Protein AF-F3YVQ0-F1 (afdb_monomer)

Foldseek 3Di:
DPPPPVVVVVVVVVPPPPPPQAPQLPQLVVCVVLVADDLQSVVSNVVSCVVAVRFRKDKDKDADSPPGNQAKIKIWMWTDDPQGIKIKIKMWHDDPPDPPRDIDMFMKIKDKDLAFQVVVVVVQPQWDWPQAPPPAWTWTHHPPDPWIWIWGGDVNIIMIMITD

Sequence (164 aa):
MKTYLGAVLCLLLLLNAHASCAEGNIPAKQAKEQGISGGLLERIESISSFLIKDRPHGAHSYWITENPSERTFSSAMEISFSDGPEFAYMFATKDRFKDEDWISSGYVRIWYSPKNFVQTMGDFTEFKYMGTLSKDIVMMKKEDASLIFYLMPAGDGTIVIKRE

Structure (mmCIF, N/CA/C/O backbone):
data_AF-F3YVQ0-F1
#
_entry.id   AF-F3YVQ0-F1
#
loop_
_atom_site.group_PDB
_atom_site.id
_atom_site.type_symbol
_atom_site.label_atom_id
_atom_site.label_alt_id
_atom_site.label_comp_id
_atom_site.label_asym_id
_atom_site.label_entity_id
_atom_site.label_seq_id
_atom_site.pdbx_PDB_ins_code
_atom_site.Cartn_x
_atom_site.Cartn_y
_atom_site.Cartn_z
_atom_site.occupancy
_atom_site.B_iso_or_equiv
_atom_site.auth_seq_id
_atom_site.auth_comp_id
_atom_site.auth_asym_id
_atom_site.auth_atom_id
_atom_site.pdbx_PDB_model_num
ATOM 1 N N . MET A 1 1 ? -42.774 -31.564 -30.645 1.00 50.53 1 MET A N 1
ATOM 2 C CA . MET A 1 1 ? -42.496 -31.292 -29.216 1.00 50.53 1 MET A CA 1
ATOM 3 C C . MET A 1 1 ? -41.034 -31.632 -28.876 1.00 50.53 1 MET A C 1
ATOM 5 O O . MET A 1 1 ? -40.799 -32.527 -28.085 1.00 50.53 1 MET A O 1
ATOM 9 N N . LYS A 1 2 ? -40.038 -30.996 -29.521 1.00 53.12 2 LYS A N 1
ATOM 10 C CA . LYS A 1 2 ? -38.592 -31.259 -29.286 1.00 53.12 2 LYS A CA 1
ATOM 11 C C . LYS A 1 2 ? -37.676 -30.065 -29.650 1.00 53.12 2 LYS A C 1
ATOM 13 O O . LYS A 1 2 ? -36.512 -30.262 -29.965 1.00 53.12 2 LYS A O 1
ATOM 18 N N . THR A 1 3 ? -38.180 -28.829 -29.621 1.00 52.88 3 THR A N 1
ATOM 19 C CA . THR A 1 3 ? -37.434 -27.656 -30.139 1.00 52.88 3 THR A CA 1
ATOM 20 C C . THR A 1 3 ? -37.329 -26.461 -29.188 1.00 52.88 3 THR A C 1
ATOM 22 O O . THR A 1 3 ? -36.675 -25.489 -29.534 1.00 52.88 3 THR A O 1
ATOM 25 N N . TYR A 1 4 ? -37.876 -26.531 -27.969 1.00 54.28 4 TYR A N 1
ATOM 26 C CA . TYR A 1 4 ? -37.844 -25.399 -27.022 1.00 54.28 4 TYR A CA 1
ATOM 27 C C . TYR A 1 4 ? -36.850 -25.554 -25.858 1.00 54.28 4 TYR A C 1
ATOM 29 O O . TYR A 1 4 ? -36.674 -24.621 -25.084 1.00 54.28 4 TYR A O 1
ATOM 37 N N . LEU A 1 5 ? -36.166 -26.699 -25.731 1.00 51.66 5 LEU A N 1
ATOM 38 C CA . LEU A 1 5 ? -35.306 -26.978 -24.569 1.00 51.66 5 LEU A CA 1
ATOM 39 C C . LEU A 1 5 ? -33.894 -26.364 -24.680 1.00 51.66 5 LEU A C 1
ATOM 41 O O . LEU A 1 5 ? -33.265 -26.093 -23.664 1.00 51.66 5 LEU A O 1
ATOM 45 N N . GLY A 1 6 ? -33.404 -26.100 -25.898 1.00 51.28 6 GLY A N 1
ATOM 46 C CA . GLY A 1 6 ? -32.062 -25.534 -26.116 1.00 51.28 6 GLY A CA 1
ATOM 47 C C . GLY A 1 6 ? -31.959 -24.032 -25.827 1.00 51.28 6 GLY A C 1
ATOM 48 O O . GLY A 1 6 ? -30.932 -23.567 -25.346 1.00 51.28 6 GLY A O 1
ATOM 49 N N . ALA A 1 7 ? -33.035 -23.273 -26.059 1.00 53.06 7 ALA A N 1
ATOM 50 C CA . ALA A 1 7 ? -33.030 -21.819 -25.876 1.00 53.06 7 ALA A CA 1
ATOM 51 C C . ALA A 1 7 ? -33.058 -21.394 -24.394 1.00 53.06 7 ALA A C 1
ATOM 53 O O . ALA A 1 7 ? -32.538 -20.339 -24.046 1.00 53.06 7 ALA A O 1
ATOM 54 N N . VAL A 1 8 ? -33.614 -22.229 -23.509 1.00 55.19 8 VAL A N 1
ATOM 55 C CA . VAL A 1 8 ? -33.715 -21.932 -22.068 1.00 55.19 8 VAL A CA 1
ATOM 56 C C . VAL A 1 8 ? -32.369 -22.120 -21.354 1.00 55.19 8 VAL A C 1
ATOM 58 O O . VAL A 1 8 ? -32.071 -21.401 -20.402 1.00 55.19 8 VAL A O 1
ATOM 61 N N . LEU A 1 9 ? -31.511 -23.024 -21.841 1.00 50.09 9 LEU A N 1
ATOM 62 C CA . LEU A 1 9 ? -30.226 -23.323 -21.201 1.00 50.09 9 LEU A CA 1
ATOM 63 C C . LEU A 1 9 ? -29.168 -22.226 -21.438 1.00 50.09 9 LEU A C 1
ATOM 65 O O . LEU A 1 9 ? -28.383 -21.935 -20.539 1.00 50.09 9 LEU A O 1
ATOM 69 N N . CYS A 1 10 ? -29.191 -21.552 -22.595 1.00 53.50 10 CYS A N 1
ATOM 70 C CA . CYS A 1 10 ? -28.316 -20.398 -22.849 1.00 53.50 10 CYS A CA 1
ATOM 71 C C . CYS A 1 10 ? -28.697 -19.159 -22.022 1.00 53.50 10 CYS A C 1
ATOM 73 O O . CYS A 1 10 ? -27.829 -18.350 -21.708 1.00 53.50 10 CYS A O 1
ATOM 75 N N . LEU A 1 11 ? -29.969 -19.015 -21.631 1.00 49.09 11 LEU A N 1
ATOM 76 C CA . LEU A 1 11 ? -30.429 -17.870 -20.838 1.00 49.09 11 LEU A CA 1
ATOM 77 C C . LEU A 1 11 ? -30.005 -17.973 -19.358 1.00 49.09 11 LEU A C 1
ATOM 79 O O . LEU A 1 11 ? -29.786 -16.956 -18.708 1.00 49.09 11 LEU A O 1
ATOM 83 N N . LEU A 1 12 ? -29.826 -19.193 -18.838 1.00 52.72 12 LEU A N 1
ATOM 84 C CA . LEU A 1 12 ? -29.406 -19.442 -17.451 1.00 52.72 12 LEU A CA 1
ATOM 85 C C . LEU A 1 12 ? -27.899 -19.241 -17.219 1.00 52.72 12 LEU A C 1
ATOM 87 O O . LEU A 1 12 ? -27.492 -18.939 -16.101 1.00 52.72 12 LEU A O 1
ATOM 91 N N . LEU A 1 13 ? -27.068 -19.344 -18.262 1.00 51.69 13 LEU A N 1
ATOM 92 C CA . LEU A 1 13 ? -25.622 -19.096 -18.163 1.00 51.69 13 LEU A CA 1
ATOM 93 C C . LEU A 1 13 ? -25.255 -17.601 -18.177 1.00 51.69 13 LEU A C 1
ATOM 95 O O . LEU A 1 13 ? -24.143 -17.247 -17.796 1.00 51.69 13 LEU A O 1
ATOM 99 N N . LEU A 1 14 ? -26.187 -16.719 -18.554 1.00 52.84 14 LEU A N 1
ATOM 100 C CA . LEU A 1 14 ? -25.989 -15.263 -18.552 1.00 52.84 14 LEU A CA 1
ATOM 101 C C . LEU A 1 14 ? -26.324 -14.596 -17.204 1.00 52.84 14 LEU A C 1
ATOM 103 O O . LEU A 1 14 ? -26.046 -13.414 -17.027 1.00 52.84 14 LEU A O 1
ATOM 107 N N . LEU A 1 15 ? -26.885 -15.336 -16.240 1.00 50.22 15 LEU A N 1
ATOM 108 C CA . LEU A 1 15 ? -27.315 -14.798 -14.939 1.00 50.22 15 LEU A CA 1
ATOM 109 C C . LEU A 1 15 ? -26.251 -14.878 -13.832 1.00 50.22 15 LEU A C 1
ATOM 111 O O . LEU A 1 15 ? -26.482 -14.377 -12.738 1.00 50.22 15 LEU A O 1
ATOM 115 N N . ASN A 1 16 ? -25.074 -15.449 -14.106 1.00 47.59 16 ASN A N 1
ATOM 116 C CA . ASN A 1 16 ? -23.978 -15.533 -13.132 1.00 47.59 16 ASN A CA 1
ATOM 117 C C . ASN A 1 16 ? -22.912 -14.445 -13.295 1.00 47.59 16 ASN A C 1
ATOM 119 O O . ASN A 1 16 ? -21.841 -14.555 -12.699 1.00 47.59 16 ASN A O 1
ATOM 123 N N . ALA A 1 17 ? -23.210 -13.359 -14.015 1.00 50.78 17 ALA A N 1
ATOM 124 C CA . ALA A 1 17 ? -22.504 -12.103 -13.801 1.00 50.78 17 ALA A CA 1
ATOM 125 C C . ALA A 1 17 ? -22.948 -11.540 -12.443 1.00 50.78 17 ALA A C 1
ATOM 127 O O . ALA A 1 17 ? -23.692 -10.564 -12.361 1.00 50.78 17 ALA A O 1
ATOM 128 N N . HIS A 1 18 ? -22.510 -12.192 -11.363 1.00 47.81 18 HIS A N 1
ATOM 129 C CA . HIS A 1 18 ? -22.419 -11.547 -10.072 1.00 47.81 18 HIS A CA 1
ATOM 130 C C . HIS A 1 18 ? -21.469 -10.384 -10.312 1.00 47.81 18 HIS A C 1
ATOM 132 O O . HIS A 1 18 ? -20.248 -10.541 -10.330 1.00 47.81 18 HIS A O 1
ATOM 138 N N . ALA A 1 19 ? -22.046 -9.210 -10.553 1.00 45.56 19 ALA A N 1
ATOM 139 C CA . ALA A 1 19 ? -21.438 -7.988 -10.103 1.00 45.56 19 ALA A CA 1
ATOM 140 C C . ALA A 1 19 ? -21.176 -8.228 -8.615 1.00 45.56 19 ALA A C 1
ATOM 142 O O . ALA A 1 19 ? -22.061 -8.065 -7.777 1.00 45.56 19 ALA A O 1
ATOM 143 N N . SER A 1 20 ? -19.977 -8.720 -8.304 1.00 48.19 20 SER A N 1
ATOM 144 C CA . SER A 1 20 ? -19.355 -8.539 -7.009 1.00 48.19 20 SER A CA 1
ATOM 145 C C . SER A 1 20 ? -19.195 -7.032 -6.891 1.00 48.19 20 SER A C 1
ATOM 147 O O . SER A 1 20 ? -18.141 -6.479 -7.197 1.00 48.19 20 SER A O 1
ATOM 149 N N . CYS A 1 21 ? -20.309 -6.358 -6.595 1.00 48.75 21 CYS A N 1
ATOM 150 C CA . CYS A 1 21 ? -20.338 -4.971 -6.199 1.00 48.75 21 CYS A CA 1
ATOM 151 C C . CYS A 1 21 ? -19.273 -4.868 -5.127 1.00 48.75 21 CYS A C 1
ATOM 153 O O . CYS A 1 21 ? -19.331 -5.635 -4.165 1.00 48.75 21 CYS A O 1
ATOM 155 N N . ALA A 1 22 ? -18.282 -4.013 -5.380 1.00 55.41 22 ALA A N 1
ATOM 156 C CA . ALA A 1 22 ? -17.179 -3.752 -4.479 1.00 55.41 22 ALA A CA 1
ATOM 157 C C . ALA A 1 22 ? -17.723 -3.771 -3.051 1.00 55.41 22 ALA A C 1
ATOM 159 O O . ALA A 1 22 ? -18.565 -2.935 -2.703 1.00 55.41 22 ALA A O 1
ATOM 160 N N . GLU A 1 23 ? -17.335 -4.781 -2.264 1.00 64.38 23 GLU A N 1
ATOM 161 C CA . GLU A 1 23 ? -17.609 -4.728 -0.838 1.00 64.38 23 GLU A CA 1
ATOM 162 C C . GLU A 1 23 ? -17.036 -3.387 -0.389 1.00 64.38 23 GLU A C 1
ATOM 164 O O . GLU A 1 23 ? -15.891 -3.063 -0.710 1.00 64.38 23 GLU A O 1
ATOM 169 N N . GLY A 1 24 ? -17.865 -2.543 0.230 1.00 84.12 24 GLY A N 1
ATOM 170 C CA . GLY A 1 24 ? -17.388 -1.260 0.735 1.00 84.12 24 GLY A CA 1
ATOM 171 C C . GLY A 1 24 ? -16.143 -1.485 1.592 1.00 84.12 24 GLY A C 1
ATOM 172 O O . GLY A 1 24 ? -15.980 -2.568 2.140 1.00 84.12 24 GLY A O 1
ATOM 173 N N . ASN A 1 25 ? -15.280 -0.478 1.693 1.00 93.25 25 ASN A N 1
ATOM 174 C CA . ASN A 1 25 ? -13.982 -0.508 2.371 1.00 93.25 25 ASN A CA 1
ATOM 175 C C . ASN A 1 25 ? -13.792 -1.653 3.405 1.00 93.25 25 ASN A C 1
ATOM 177 O O . ASN A 1 25 ? -14.117 -1.511 4.591 1.00 93.25 25 ASN A O 1
ATOM 181 N N . ILE A 1 26 ? -13.273 -2.799 2.936 1.00 96.62 26 ILE A N 1
ATOM 182 C CA . ILE A 1 26 ? -13.188 -4.034 3.732 1.00 96.62 26 ILE A CA 1
ATOM 183 C C . ILE A 1 26 ? -12.309 -3.845 4.983 1.00 96.62 26 ILE A C 1
ATOM 185 O O . ILE A 1 26 ? -12.745 -4.264 6.059 1.00 96.62 26 ILE A O 1
ATOM 189 N N . PRO A 1 27 ? -11.127 -3.189 4.921 1.00 97.81 27 PRO A N 1
ATOM 190 C CA . PRO A 1 27 ? -10.338 -2.902 6.120 1.00 97.81 27 PRO A CA 1
ATOM 191 C C . PRO A 1 27 ? -11.102 -2.098 7.179 1.00 97.81 27 PRO A C 1
ATOM 193 O O . PRO A 1 27 ? -11.073 -2.462 8.354 1.00 97.81 27 PRO A O 1
ATOM 196 N N . ALA A 1 28 ? -11.817 -1.038 6.787 1.00 97.69 28 ALA A N 1
ATOM 197 C CA . ALA A 1 28 ? -12.594 -0.226 7.727 1.00 97.69 28 ALA A CA 1
ATOM 198 C C . ALA A 1 28 ? -13.759 -1.016 8.341 1.00 97.69 28 ALA A C 1
ATOM 200 O O . ALA A 1 28 ? -14.000 -0.934 9.548 1.00 97.69 28 ALA A O 1
ATOM 201 N N . LYS A 1 29 ? -14.445 -1.832 7.530 1.00 97.50 29 LYS A N 1
ATOM 202 C CA . LYS A 1 29 ? -15.495 -2.744 8.000 1.00 97.50 29 LYS A CA 1
ATOM 203 C C . LYS A 1 29 ? -14.949 -3.730 9.036 1.00 97.50 29 LYS A C 1
ATOM 205 O O . LYS A 1 29 ? -15.489 -3.801 10.137 1.00 97.50 29 LYS A O 1
ATOM 210 N N . GLN A 1 30 ? -13.852 -4.421 8.715 1.00 97.62 30 GLN A N 1
ATOM 211 C CA . GLN A 1 30 ? -13.193 -5.366 9.622 1.00 97.62 30 GLN A CA 1
ATOM 212 C C . GLN A 1 30 ? -12.740 -4.676 10.916 1.00 97.62 30 GLN A C 1
ATOM 214 O O . GLN A 1 30 ? -12.968 -5.206 11.996 1.00 97.62 30 GLN A O 1
ATOM 219 N N . ALA A 1 31 ? -12.163 -3.472 10.845 1.00 97.81 31 ALA A N 1
ATOM 220 C CA . ALA A 1 31 ? -11.764 -2.715 12.031 1.00 97.81 31 ALA A CA 1
ATOM 221 C C . ALA A 1 31 ? -12.960 -2.399 12.948 1.00 97.81 31 ALA A C 1
ATOM 223 O O . ALA A 1 31 ? -12.918 -2.661 14.153 1.00 97.81 31 ALA A O 1
ATOM 224 N N . LYS A 1 32 ? -14.053 -1.887 12.370 1.00 97.69 32 LYS A N 1
ATOM 225 C CA . LYS A 1 32 ? -15.275 -1.535 13.103 1.00 97.69 32 LYS A CA 1
ATOM 226 C C . LYS A 1 32 ? -15.928 -2.750 13.765 1.00 97.69 32 LYS A C 1
ATOM 228 O O . LYS A 1 32 ? -16.341 -2.666 14.919 1.00 97.69 32 LYS A O 1
ATOM 233 N N . GLU A 1 33 ? -15.999 -3.880 13.063 1.00 97.12 33 GLU A N 1
ATOM 234 C CA . GLU A 1 33 ? -16.537 -5.145 13.591 1.00 97.12 33 GLU A CA 1
ATOM 235 C C . GLU A 1 33 ? -15.737 -5.676 14.792 1.00 97.12 33 GLU A C 1
ATOM 237 O O . GLU A 1 33 ? -16.271 -6.422 15.609 1.00 97.12 33 GLU A O 1
ATOM 242 N N . GLN A 1 34 ? -14.480 -5.252 14.936 1.00 97.00 34 GLN A N 1
ATOM 243 C CA . GLN A 1 34 ? -13.577 -5.646 16.020 1.00 97.00 34 GLN A CA 1
ATOM 244 C C . GLN A 1 34 ? -13.496 -4.606 17.144 1.00 97.00 34 GLN A C 1
ATOM 246 O O . GLN A 1 34 ? -12.620 -4.678 18.005 1.00 97.00 34 GLN A O 1
ATOM 251 N N . GLY A 1 35 ? -14.412 -3.633 17.151 1.00 96.62 35 GLY A N 1
ATOM 252 C CA . GLY A 1 35 ? -14.506 -2.621 18.200 1.00 96.62 35 GLY A CA 1
ATOM 253 C C . GLY A 1 35 ? -13.457 -1.513 18.107 1.00 96.62 35 GLY A C 1
ATOM 254 O O . GLY A 1 35 ? -13.309 -0.757 19.065 1.00 96.62 35 GLY A O 1
ATOM 255 N N . ILE A 1 36 ? -12.741 -1.389 16.982 1.00 97.25 36 ILE A N 1
ATOM 256 C CA . ILE A 1 36 ? -11.886 -0.225 16.726 1.00 97.25 36 ILE A CA 1
ATOM 257 C C . ILE A 1 36 ? -12.777 0.987 16.447 1.00 97.25 36 ILE A C 1
ATOM 259 O O . ILE A 1 36 ? -13.718 0.919 15.656 1.00 97.25 36 ILE A O 1
ATOM 263 N N . SER A 1 37 ? -12.466 2.109 17.089 1.00 95.81 37 SER A N 1
ATOM 264 C CA . SER A 1 37 ? -13.265 3.334 17.052 1.00 95.81 37 SER A CA 1
ATOM 265 C C . SER A 1 37 ? -12.394 4.595 17.103 1.00 95.81 37 SER A C 1
ATOM 267 O O . SER A 1 37 ? -11.184 4.524 17.315 1.00 95.81 37 SER A O 1
ATOM 269 N N . GLY A 1 38 ? -13.025 5.763 16.946 1.00 94.12 38 GLY A N 1
ATOM 270 C CA . GLY A 1 38 ? -12.367 7.069 17.051 1.00 94.12 38 GLY A CA 1
ATOM 271 C C . GLY A 1 38 ? -11.362 7.334 15.927 1.00 94.12 38 GLY A C 1
ATOM 272 O O . GLY A 1 38 ? -11.471 6.764 14.840 1.00 94.12 38 GLY A O 1
ATOM 273 N N . GLY A 1 39 ? -10.356 8.167 16.208 1.00 94.12 39 GLY A N 1
ATOM 274 C CA . GLY A 1 39 ? -9.375 8.604 15.208 1.00 94.12 39 GLY A CA 1
ATOM 275 C C . GLY A 1 39 ? -8.594 7.464 14.542 1.00 94.12 39 GLY A C 1
ATOM 276 O O . GLY A 1 39 ? -8.184 7.590 13.387 1.00 94.12 39 GLY A O 1
ATOM 277 N N . LEU A 1 40 ? -8.427 6.317 15.218 1.00 95.62 40 LEU A N 1
ATOM 278 C CA . LEU A 1 40 ? -7.807 5.143 14.600 1.00 95.62 40 LEU A CA 1
ATOM 279 C C . LEU A 1 40 ? -8.683 4.573 13.474 1.00 95.62 40 LEU A C 1
ATOM 281 O O . LEU A 1 40 ? -8.165 4.302 12.392 1.00 95.62 40 LEU A O 1
ATOM 285 N N . LEU A 1 41 ? -9.996 4.434 13.698 1.00 97.31 41 LEU A N 1
ATOM 286 C CA . LEU A 1 41 ? -10.929 3.960 12.672 1.00 97.31 41 LEU A CA 1
ATO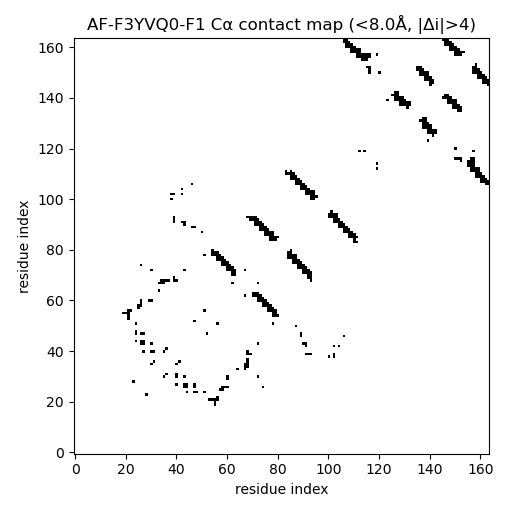M 287 C C . LEU A 1 41 ? -10.982 4.925 11.482 1.00 97.31 41 LEU A C 1
ATOM 289 O O . LEU A 1 41 ? -10.865 4.486 10.341 1.00 97.31 41 LEU A O 1
ATOM 293 N N . GLU A 1 42 ? -11.076 6.230 11.748 1.00 96.56 42 GLU A N 1
ATOM 294 C CA . GLU A 1 42 ? -11.080 7.266 10.705 1.00 96.56 42 GLU A CA 1
ATOM 295 C C . GLU A 1 42 ? -9.807 7.213 9.853 1.00 96.56 42 GLU A C 1
ATOM 297 O O . GLU A 1 42 ? -9.852 7.308 8.624 1.00 96.56 42 GLU A O 1
ATOM 302 N N . ARG A 1 43 ? -8.647 6.999 10.490 1.00 97.19 43 ARG A N 1
ATOM 303 C CA . ARG A 1 43 ? -7.380 6.847 9.771 1.00 97.19 43 ARG A CA 1
ATOM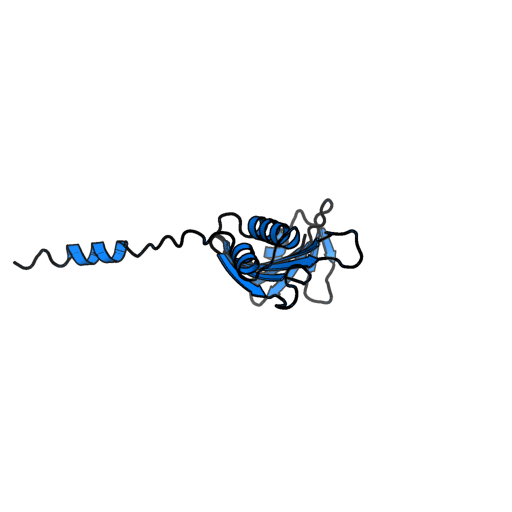 304 C C . ARG A 1 43 ? -7.348 5.577 8.927 1.00 97.19 43 ARG A C 1
ATOM 306 O O . ARG A 1 43 ? -6.852 5.627 7.798 1.00 97.19 43 ARG A O 1
ATOM 313 N N . ILE A 1 44 ? -7.847 4.459 9.458 1.00 97.94 44 ILE A N 1
ATOM 314 C CA . ILE A 1 44 ? -7.943 3.199 8.713 1.00 97.94 44 ILE A CA 1
ATOM 315 C C . ILE A 1 44 ? -8.793 3.417 7.466 1.00 97.94 44 ILE A C 1
ATOM 317 O O . ILE A 1 44 ? -8.320 3.126 6.369 1.00 97.94 44 ILE A O 1
ATOM 321 N N . GLU A 1 45 ? -9.992 3.979 7.620 1.00 97.75 45 GLU A N 1
ATOM 322 C CA . GLU A 1 45 ? -10.928 4.256 6.529 1.00 97.75 45 GLU A CA 1
ATOM 323 C C . GLU A 1 45 ? -10.341 5.209 5.485 1.00 97.75 45 GLU A C 1
ATOM 325 O O . GLU A 1 45 ? -10.452 4.949 4.287 1.00 97.75 45 GLU A O 1
ATOM 330 N N . SER A 1 46 ? -9.648 6.264 5.916 1.00 96.88 46 SER A N 1
ATOM 331 C CA . SER A 1 46 ? -9.003 7.222 5.016 1.00 96.88 46 SER A CA 1
ATOM 332 C C . SER A 1 46 ? -7.938 6.565 4.129 1.00 96.88 46 SER A C 1
ATOM 334 O O . SER A 1 46 ? -7.984 6.699 2.903 1.00 96.88 46 SER A O 1
ATOM 336 N N . ILE A 1 47 ? -7.003 5.806 4.718 1.00 97.12 47 ILE A N 1
ATOM 337 C CA . ILE A 1 47 ? -5.903 5.177 3.966 1.00 97.12 47 ILE A CA 1
ATOM 338 C C . ILE A 1 47 ? -6.429 4.090 3.034 1.00 97.12 47 ILE A C 1
ATOM 340 O O . ILE A 1 47 ? -6.067 4.049 1.859 1.00 97.12 47 ILE A O 1
ATOM 344 N N . SER A 1 48 ? -7.287 3.211 3.542 1.00 97.44 48 SER A N 1
ATOM 345 C CA . SER A 1 48 ? -7.841 2.116 2.743 1.00 97.44 48 SER A CA 1
ATOM 346 C C . SER A 1 48 ? -8.706 2.645 1.596 1.00 97.44 48 SER A C 1
ATOM 348 O O . SER A 1 48 ? -8.531 2.194 0.467 1.00 97.44 48 SER A O 1
ATOM 350 N N . SER A 1 49 ? -9.529 3.678 1.817 1.00 96.75 49 SER A N 1
ATOM 351 C CA . SER A 1 49 ? -10.295 4.327 0.741 1.00 96.75 49 SER A CA 1
ATOM 352 C C . SER A 1 49 ? -9.382 4.951 -0.316 1.00 96.75 49 SER A C 1
ATOM 354 O O . SER A 1 49 ? -9.646 4.829 -1.511 1.00 96.75 49 SER A O 1
ATOM 356 N N . PHE A 1 50 ? -8.277 5.584 0.092 1.00 95.50 50 PHE A N 1
ATOM 357 C CA . PHE A 1 50 ? -7.292 6.131 -0.844 1.00 95.50 50 PHE A CA 1
ATOM 358 C C . PHE A 1 50 ? -6.640 5.045 -1.718 1.00 95.50 50 PHE A C 1
ATOM 360 O O . PHE A 1 50 ? -6.453 5.252 -2.924 1.00 95.50 50 PHE A O 1
ATOM 367 N N . LEU A 1 51 ? -6.301 3.896 -1.122 1.00 95.50 51 LEU A N 1
ATOM 368 C CA . LEU A 1 51 ? -5.660 2.775 -1.813 1.00 95.50 51 LEU A CA 1
ATOM 369 C C . LEU A 1 51 ? -6.622 2.073 -2.773 1.00 95.50 51 LEU A C 1
ATOM 371 O O . LEU A 1 51 ? -6.305 1.891 -3.950 1.00 95.50 51 LEU A O 1
ATOM 375 N N . ILE A 1 52 ? -7.801 1.716 -2.270 1.00 94.88 52 ILE A N 1
ATOM 376 C CA . ILE A 1 52 ? -8.808 0.924 -2.973 1.00 94.88 52 ILE A CA 1
ATOM 377 C C . ILE A 1 52 ? -9.522 1.770 -4.038 1.00 94.88 52 ILE A C 1
ATOM 379 O O . ILE A 1 52 ? -9.627 1.359 -5.199 1.00 94.88 52 ILE A O 1
ATOM 383 N N . LYS A 1 53 ? -9.958 2.983 -3.671 1.00 90.94 53 LYS A N 1
ATOM 384 C CA . LYS A 1 53 ? -10.901 3.812 -4.442 1.00 90.94 53 LYS A CA 1
ATOM 385 C C . LYS A 1 53 ? -12.170 3.008 -4.766 1.00 90.94 53 LYS A C 1
ATOM 387 O O . LYS A 1 53 ? -12.748 2.422 -3.863 1.00 90.94 53 LYS A O 1
ATOM 392 N N . ASP A 1 54 ? -12.549 2.922 -6.040 1.00 89.19 54 ASP A N 1
ATOM 393 C CA . ASP A 1 54 ? -13.716 2.158 -6.506 1.00 89.19 54 ASP A CA 1
ATOM 394 C C . ASP A 1 54 ? -13.325 0.824 -7.172 1.00 89.19 54 ASP A C 1
ATOM 396 O O . ASP A 1 54 ? -14.050 0.300 -8.018 1.00 89.19 54 ASP A O 1
ATOM 400 N N . ARG A 1 55 ? -12.136 0.285 -6.863 1.00 92.56 55 ARG A N 1
ATOM 401 C CA . ARG A 1 55 ? -11.628 -0.932 -7.517 1.00 92.56 55 ARG A CA 1
ATOM 402 C C . ARG A 1 55 ? -12.096 -2.207 -6.817 1.00 92.56 55 ARG A C 1
ATOM 404 O O . ARG A 1 55 ? -12.230 -2.209 -5.591 1.00 92.56 55 ARG A O 1
ATOM 411 N N . PRO A 1 56 ? -12.275 -3.317 -7.561 1.00 94.50 56 PRO A N 1
ATOM 412 C CA . PRO A 1 56 ? -12.406 -4.637 -6.958 1.00 94.50 56 PRO A CA 1
ATOM 413 C C . PRO A 1 56 ? -11.200 -4.930 -6.069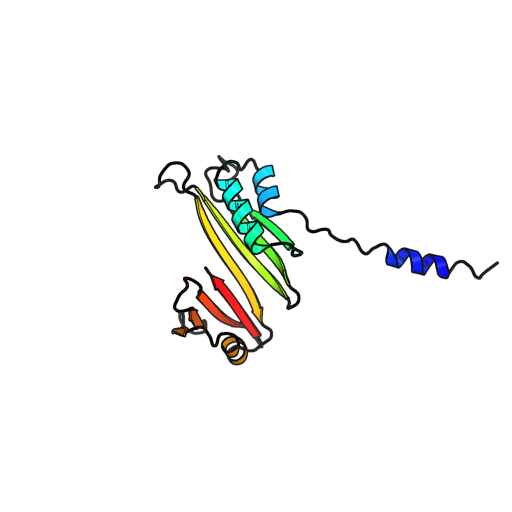 1.00 94.50 56 PRO A C 1
ATOM 415 O O . PRO A 1 56 ? -10.058 -4.661 -6.448 1.00 94.50 56 PRO A O 1
ATOM 418 N N . HIS A 1 57 ? -11.464 -5.436 -4.872 1.00 95.50 57 HIS A N 1
ATOM 419 C CA . HIS A 1 57 ? -10.430 -5.684 -3.884 1.00 95.50 57 HIS A CA 1
ATOM 420 C C . HIS A 1 57 ? -10.866 -6.755 -2.885 1.00 95.50 57 HIS A C 1
ATOM 422 O O . HIS A 1 57 ? -12.056 -6.988 -2.682 1.00 95.50 57 HIS A O 1
ATOM 428 N N . GLY A 1 58 ? -9.880 -7.373 -2.243 1.00 96.31 58 GLY A N 1
ATOM 429 C CA . GLY A 1 58 ? -10.042 -8.198 -1.050 1.00 96.31 58 GLY A CA 1
ATOM 430 C C . GLY A 1 58 ? -9.098 -7.711 0.045 1.00 96.31 58 GLY A C 1
ATOM 431 O O . GLY A 1 58 ? -8.080 -7.083 -0.251 1.00 96.31 58 GLY A O 1
ATOM 432 N N . ALA A 1 59 ? -9.417 -7.987 1.311 1.00 97.50 59 ALA A N 1
ATOM 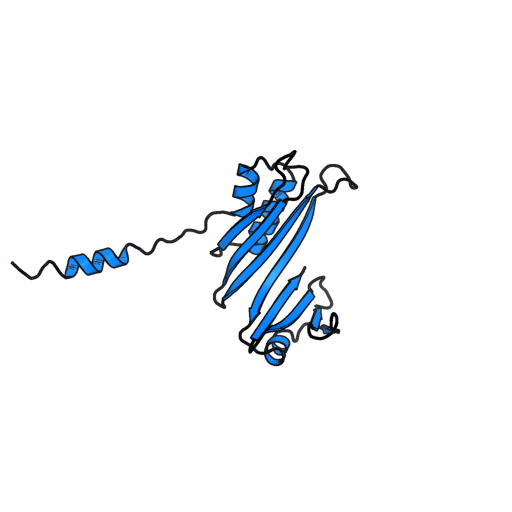433 C CA . ALA A 1 59 ? -8.551 -7.615 2.426 1.00 97.50 59 ALA A CA 1
ATOM 434 C C . ALA A 1 59 ? -8.526 -8.665 3.540 1.00 97.50 59 ALA A C 1
ATOM 436 O O . ALA A 1 59 ? -9.548 -9.257 3.897 1.00 97.50 59 ALA A O 1
ATOM 437 N N . HIS A 1 60 ? -7.350 -8.835 4.135 1.00 97.94 60 HIS A N 1
ATOM 438 C CA . HIS A 1 60 ? -7.126 -9.633 5.328 1.00 97.94 60 HIS A CA 1
ATOM 439 C C . HIS A 1 60 ? -6.414 -8.776 6.380 1.00 97.94 60 HIS A C 1
ATOM 441 O O . HIS A 1 60 ? -5.254 -8.388 6.204 1.00 97.94 60 HIS A O 1
ATOM 447 N N . SER A 1 61 ? -7.130 -8.457 7.459 1.00 98.31 61 SER A N 1
ATOM 448 C CA . SER A 1 61 ? -6.653 -7.547 8.502 1.00 98.31 61 SER A CA 1
ATOM 449 C C . SER A 1 61 ? -6.224 -8.267 9.776 1.00 98.31 61 SER A C 1
ATOM 451 O O . SER A 1 61 ? -6.708 -9.349 10.094 1.00 98.31 61 SER A O 1
ATOM 453 N N . TYR A 1 62 ? -5.326 -7.623 10.515 1.00 97.12 62 TYR A N 1
ATOM 454 C CA . TYR A 1 62 ? -4.753 -8.089 11.771 1.00 97.12 62 TYR A CA 1
ATOM 455 C C . TYR A 1 62 ? -4.866 -6.982 12.821 1.00 97.12 62 TYR A C 1
ATOM 457 O O . TYR A 1 62 ? -4.639 -5.807 12.524 1.00 97.12 62 TYR A O 1
ATOM 465 N N . TRP A 1 63 ? -5.185 -7.354 14.057 1.00 96.75 63 TRP A N 1
ATOM 466 C CA . TRP A 1 63 ? -5.311 -6.429 15.183 1.00 96.75 63 TRP A CA 1
ATOM 467 C C . TRP A 1 63 ? -4.992 -7.136 16.501 1.00 96.75 63 TRP A C 1
ATOM 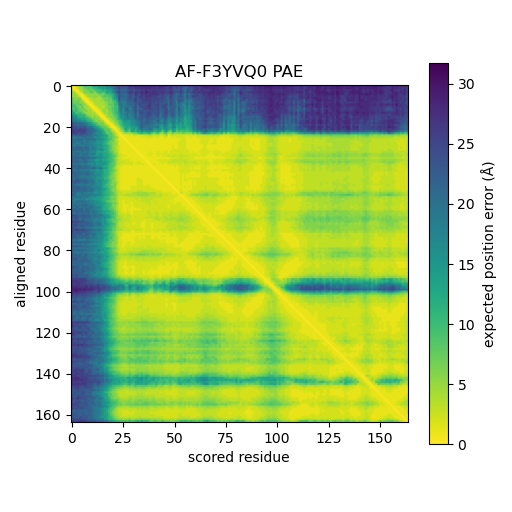469 O O . TRP A 1 63 ? -4.995 -8.365 16.593 1.00 96.75 63 TRP A O 1
ATOM 479 N N . ILE A 1 64 ? -4.729 -6.342 17.536 1.00 94.50 64 ILE A N 1
ATOM 480 C CA . ILE A 1 64 ? -4.645 -6.819 18.918 1.00 94.50 64 ILE A CA 1
ATOM 481 C C . ILE A 1 64 ? -6.041 -6.706 19.533 1.00 94.50 64 ILE A C 1
ATOM 483 O O . ILE A 1 64 ? -6.658 -5.648 19.468 1.00 94.50 64 ILE A O 1
ATOM 487 N N . THR A 1 65 ? -6.541 -7.789 20.128 1.00 94.81 65 THR A N 1
ATOM 488 C CA . THR A 1 65 ? -7.900 -7.845 20.698 1.00 94.81 65 THR A CA 1
ATOM 489 C C . THR A 1 65 ? -8.047 -7.052 21.996 1.00 94.81 65 THR A C 1
ATOM 491 O O . THR A 1 65 ? -9.137 -6.594 22.322 1.00 94.81 65 THR A O 1
ATOM 494 N N . GLU A 1 66 ? -6.961 -6.873 22.746 1.00 95.44 66 GLU A N 1
ATOM 495 C CA . GLU A 1 66 ? -6.951 -6.082 23.972 1.00 95.44 66 GLU A CA 1
ATOM 496 C C . GLU A 1 66 ? -6.794 -4.588 23.658 1.00 95.44 66 GLU A C 1
ATOM 498 O O . GLU A 1 66 ? -5.742 -4.151 23.179 1.00 95.44 66 GLU A O 1
ATOM 503 N N . ASN A 1 67 ? -7.818 -3.799 24.001 1.00 93.06 67 ASN A N 1
ATOM 504 C CA . ASN A 1 67 ? -7.884 -2.357 23.742 1.00 93.06 67 ASN A CA 1
ATOM 505 C C . ASN A 1 67 ? -7.600 -2.025 22.262 1.00 93.06 67 ASN A C 1
ATOM 507 O O . ASN A 1 67 ? -6.638 -1.313 21.970 1.00 93.06 67 ASN A O 1
ATOM 511 N N . PRO A 1 68 ? -8.406 -2.540 21.315 1.00 94.56 68 PRO A N 1
ATOM 512 C CA . PRO A 1 68 ? -8.068 -2.537 19.891 1.00 94.56 68 PRO A CA 1
ATOM 513 C C . PRO A 1 68 ? -7.902 -1.119 19.314 1.00 94.56 68 PRO A C 1
ATOM 515 O O . PRO A 1 68 ? -7.027 -0.902 18.480 1.00 94.56 68 PRO A O 1
ATOM 518 N N . SER A 1 69 ? -8.642 -0.128 19.828 1.00 94.25 69 SER A N 1
ATOM 519 C CA . SER A 1 69 ? -8.508 1.295 19.456 1.00 94.25 69 SER A CA 1
ATOM 520 C C . SER A 1 69 ? -7.185 1.952 19.892 1.00 94.25 69 SER A C 1
ATOM 522 O O . SER A 1 69 ? -6.842 3.033 19.423 1.00 94.25 69 SER A O 1
ATOM 524 N N . GLU A 1 70 ? -6.417 1.301 20.768 1.00 92.69 70 GLU A N 1
ATOM 525 C CA . GLU A 1 70 ? -5.165 1.805 21.354 1.00 92.69 70 GLU A CA 1
ATOM 526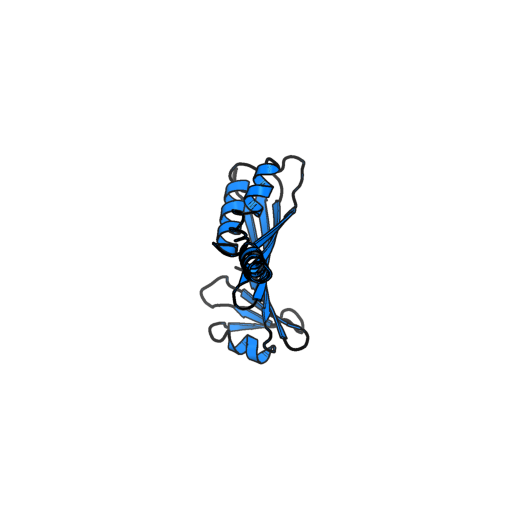 C C . GLU A 1 70 ? -3.928 1.039 20.847 1.00 92.69 70 GLU A C 1
ATOM 528 O O . GLU A 1 70 ? -2.825 1.141 21.410 1.00 92.69 70 GLU A O 1
ATOM 533 N N . ARG A 1 71 ? -4.117 0.197 19.826 1.00 93.75 71 ARG A N 1
ATOM 534 C CA . ARG A 1 71 ? -3.123 -0.742 19.299 1.00 93.75 71 ARG A CA 1
ATOM 535 C C . ARG A 1 71 ? -3.004 -0.620 17.784 1.00 93.75 71 ARG A C 1
ATOM 537 O O . ARG A 1 71 ? -3.788 0.057 17.129 1.00 93.75 71 ARG A O 1
ATOM 544 N N . THR A 1 72 ? -1.992 -1.279 17.232 1.00 96.38 72 THR A N 1
ATOM 545 C CA . THR A 1 72 ? -1.796 -1.333 15.787 1.00 96.38 72 THR A CA 1
ATOM 546 C C . THR A 1 72 ? -2.886 -2.166 15.126 1.00 96.38 72 THR A C 1
ATOM 548 O O . THR A 1 72 ? -3.127 -3.313 15.507 1.00 96.38 72 THR A O 1
ATOM 551 N N . PHE A 1 73 ? -3.474 -1.594 14.085 1.00 98.06 73 PHE A N 1
ATOM 552 C CA . PHE A 1 73 ? -4.235 -2.294 13.067 1.00 98.06 73 PHE A CA 1
ATOM 553 C C . PHE A 1 73 ? -3.398 -2.384 11.795 1.00 98.06 73 PHE A C 1
ATOM 555 O O . PHE A 1 73 ? -2.757 -1.406 11.397 1.00 98.06 73 PHE A O 1
ATOM 562 N N . SER A 1 74 ? -3.445 -3.533 11.134 1.00 98.38 74 SER A N 1
ATOM 563 C CA . SER A 1 74 ? -2.763 -3.775 9.867 1.00 98.38 74 SER A CA 1
ATOM 564 C C . SER A 1 74 ? -3.713 -4.430 8.880 1.00 98.38 74 SER A C 1
ATOM 566 O O . SER A 1 74 ? -4.552 -5.230 9.280 1.00 98.38 74 SER A O 1
ATOM 568 N N . SER A 1 75 ? -3.549 -4.168 7.587 1.00 98.50 75 SER A N 1
ATOM 569 C CA . SER A 1 75 ? -4.322 -4.856 6.553 1.00 98.50 75 SER A CA 1
ATOM 570 C C . SER A 1 75 ? -3.478 -5.150 5.326 1.00 98.50 75 SER A C 1
ATOM 572 O O . SER A 1 75 ? -2.773 -4.268 4.831 1.00 98.50 75 SER A O 1
ATOM 574 N N . ALA A 1 76 ? -3.552 -6.394 4.857 1.00 98.44 76 ALA A N 1
ATOM 575 C CA . ALA A 1 76 ? -3.044 -6.825 3.565 1.00 98.44 76 ALA A CA 1
ATOM 576 C C . ALA A 1 76 ? -4.210 -6.865 2.572 1.00 98.44 76 ALA A C 1
ATOM 578 O O . ALA A 1 76 ? -5.245 -7.464 2.859 1.00 98.44 76 ALA A O 1
ATOM 579 N N . MET A 1 77 ? -4.047 -6.234 1.417 1.00 98.19 77 MET A N 1
ATOM 580 C CA . MET A 1 77 ? -5.084 -6.067 0.406 1.00 98.19 77 MET A CA 1
ATOM 581 C C . MET A 1 77 ? -4.580 -6.539 -0.952 1.00 98.19 77 MET A C 1
ATOM 583 O O . MET A 1 77 ? -3.445 -6.253 -1.330 1.00 98.19 77 MET A O 1
ATOM 587 N N . GLU A 1 78 ? -5.453 -7.203 -1.698 1.00 97.88 78 GLU A N 1
ATOM 588 C CA . GLU A 1 78 ? -5.313 -7.365 -3.143 1.00 97.88 78 GLU A CA 1
ATOM 589 C C . GLU A 1 78 ? -6.255 -6.365 -3.807 1.00 97.88 78 GLU A C 1
ATOM 591 O O . GLU A 1 78 ? -7.437 -6.324 -3.471 1.00 97.88 78 GLU A O 1
ATOM 596 N N . ILE A 1 79 ? -5.741 -5.541 -4.716 1.00 96.62 79 ILE A N 1
ATOM 597 C CA . ILE A 1 79 ? -6.518 -4.526 -5.433 1.00 96.62 79 ILE A CA 1
ATOM 598 C C . ILE A 1 79 ? -6.360 -4.794 -6.925 1.00 96.62 79 ILE A C 1
ATOM 600 O O . ILE A 1 79 ? -5.243 -4.812 -7.439 1.00 96.62 79 ILE A O 1
ATOM 604 N N . SER A 1 80 ? -7.463 -5.004 -7.637 1.00 95.00 80 SER A N 1
ATOM 605 C CA . SER A 1 80 ? -7.432 -5.317 -9.065 1.00 95.00 80 SER A CA 1
ATOM 606 C C . SER A 1 80 ? -7.316 -4.049 -9.915 1.00 95.00 80 SER A C 1
ATOM 608 O O . SER A 1 80 ? -8.154 -3.149 -9.823 1.00 95.00 80 SER A O 1
ATOM 610 N N . PHE A 1 81 ? -6.316 -4.003 -10.794 1.00 92.88 81 PHE A N 1
ATOM 611 C CA . PHE A 1 81 ? -6.187 -3.008 -11.857 1.00 92.88 81 PHE A CA 1
ATOM 612 C C . PHE A 1 81 ? -6.269 -3.689 -13.228 1.00 92.88 81 PHE A C 1
ATOM 614 O O . PHE A 1 81 ? -6.193 -4.912 -13.349 1.00 92.88 81 PHE A O 1
ATOM 621 N N . SER A 1 82 ? -6.453 -2.893 -14.282 1.00 91.38 82 SER A N 1
ATOM 622 C CA . SER A 1 82 ? -6.538 -3.396 -15.659 1.00 91.38 82 SER A CA 1
ATOM 623 C C . SER A 1 82 ? -5.237 -4.031 -16.158 1.00 91.38 82 SER A C 1
ATOM 625 O O . SER A 1 82 ? -5.270 -4.856 -17.064 1.00 91.38 82 SER A O 1
ATOM 627 N N . ASP A 1 83 ? -4.103 -3.622 -15.596 1.00 88.44 83 ASP A N 1
ATOM 628 C CA . ASP A 1 83 ? -2.747 -4.074 -15.918 1.00 88.44 83 ASP A CA 1
ATOM 629 C C . ASP A 1 83 ? -2.212 -5.141 -14.947 1.00 88.44 83 ASP A C 1
ATOM 631 O O . ASP A 1 83 ? -1.091 -5.620 -15.115 1.00 88.44 83 ASP A O 1
ATOM 635 N N . GLY A 1 84 ? -3.026 -5.563 -13.979 1.00 93.19 84 GLY A N 1
ATOM 636 C CA . GLY A 1 84 ? -2.706 -6.625 -13.031 1.00 93.19 84 GLY A CA 1
ATOM 637 C C . GLY A 1 84 ? -3.181 -6.307 -11.614 1.00 93.19 84 GLY A C 1
ATOM 638 O O . GLY A 1 84 ? -3.607 -5.191 -11.322 1.00 93.19 84 GLY A O 1
ATOM 639 N N . PRO A 1 85 ? -3.155 -7.288 -10.703 1.00 96.44 85 PRO A N 1
ATOM 640 C CA . PRO A 1 85 ? -3.399 -7.022 -9.298 1.00 96.44 85 PRO A CA 1
ATOM 641 C C . PRO A 1 85 ? -2.196 -6.321 -8.664 1.00 96.44 85 PRO A C 1
ATOM 643 O O . PRO A 1 85 ? -1.038 -6.593 -8.990 1.00 96.44 85 PRO A O 1
ATOM 646 N N . GLU A 1 86 ? -2.481 -5.474 -7.686 1.00 97.38 86 GLU A N 1
ATOM 647 C CA . GLU A 1 86 ? -1.480 -4.962 -6.766 1.00 97.38 86 GLU A CA 1
ATOM 648 C C . GLU A 1 86 ? -1.719 -5.500 -5.361 1.00 97.38 86 GLU A C 1
ATOM 650 O O . GLU A 1 86 ? -2.850 -5.560 -4.874 1.00 97.38 86 GLU A O 1
ATOM 655 N N . PHE A 1 87 ? -0.626 -5.823 -4.682 1.00 98.25 87 PHE A N 1
ATOM 656 C CA . PHE A 1 87 ? -0.621 -6.074 -3.255 1.00 98.25 87 PHE A CA 1
ATOM 657 C C . PHE A 1 87 ? -0.386 -4.760 -2.511 1.00 98.25 87 PHE A C 1
ATOM 659 O O . PHE A 1 87 ? 0.623 -4.085 -2.721 1.00 98.25 87 PHE A O 1
ATOM 666 N N . ALA A 1 88 ? -1.283 -4.402 -1.601 1.00 98.12 88 ALA A N 1
ATOM 667 C CA . ALA A 1 88 ? -1.109 -3.259 -0.719 1.00 98.12 88 ALA A CA 1
ATOM 668 C C . ALA A 1 88 ? -1.079 -3.715 0.739 1.00 98.12 88 ALA A C 1
ATOM 670 O O . ALA A 1 88 ? -1.903 -4.514 1.170 1.00 98.12 88 ALA A O 1
ATOM 671 N N . TYR A 1 89 ? -0.145 -3.181 1.519 1.00 98.31 89 TYR A N 1
ATOM 672 C CA . TYR A 1 89 ? -0.117 -3.376 2.964 1.00 98.31 89 TYR A CA 1
ATOM 673 C C . TYR A 1 89 ? -0.183 -2.023 3.649 1.00 98.31 89 TYR A C 1
ATOM 675 O O . TYR A 1 89 ? 0.5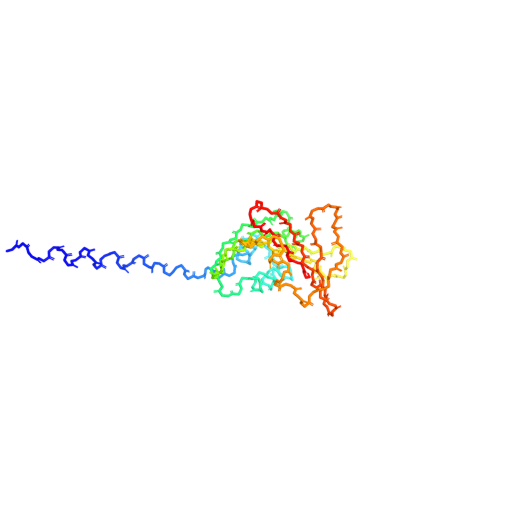94 -1.130 3.316 1.00 98.31 89 TYR A O 1
ATOM 683 N N . MET A 1 90 ? -1.085 -1.873 4.613 1.00 98.00 90 MET A N 1
ATOM 684 C CA . MET A 1 90 ? -1.210 -0.665 5.423 1.00 98.00 90 MET A CA 1
ATOM 685 C C . MET A 1 90 ? -1.170 -0.986 6.910 1.00 98.00 90 MET A C 1
ATOM 687 O O . MET A 1 90 ? -1.551 -2.079 7.330 1.00 98.00 90 MET A O 1
ATOM 691 N N . PHE A 1 91 ? -0.761 -0.004 7.704 1.00 97.94 91 PHE A N 1
ATOM 692 C CA . PHE A 1 91 ? -0.919 -0.027 9.150 1.00 97.94 91 PHE A CA 1
ATOM 693 C C . PHE A 1 91 ? -1.356 1.342 9.673 1.00 97.94 91 PHE A C 1
ATOM 695 O O . PHE A 1 91 ? -1.036 2.385 9.095 1.00 97.94 91 PHE A O 1
ATOM 702 N N . ALA A 1 92 ? -2.050 1.329 10.802 1.00 97.31 92 ALA A N 1
ATOM 703 C CA . ALA A 1 92 ? -2.352 2.504 11.600 1.00 97.31 92 ALA A CA 1
ATOM 704 C C . ALA A 1 92 ? -2.230 2.138 13.082 1.00 97.31 92 ALA A C 1
ATOM 706 O O . ALA A 1 92 ? -2.632 1.054 13.497 1.00 97.31 92 ALA A O 1
ATOM 707 N N . THR A 1 93 ? -1.647 3.020 13.883 1.00 95.88 93 THR A N 1
ATOM 708 C CA . THR A 1 93 ? -1.471 2.828 15.322 1.00 95.88 93 THR A CA 1
ATOM 709 C C . THR A 1 93 ? -1.590 4.157 16.036 1.00 95.88 93 THR A C 1
ATOM 711 O O . THR A 1 93 ? -1.080 5.174 15.562 1.00 95.88 93 THR A O 1
ATOM 714 N N . LYS A 1 94 ? -2.202 4.144 17.217 1.00 92.12 94 LYS A N 1
ATOM 715 C CA . LYS A 1 94 ? -2.121 5.284 18.123 1.00 92.12 94 LYS A CA 1
ATOM 716 C C . LYS A 1 94 ? -0.679 5.451 18.598 1.00 92.12 94 LYS A C 1
ATOM 718 O O . LYS A 1 94 ? -0.041 4.476 19.007 1.00 92.12 94 LYS A O 1
ATOM 723 N N . ASP A 1 95 ? -0.155 6.663 18.486 1.00 86.06 95 ASP A N 1
ATOM 724 C CA . ASP A 1 95 ? 1.157 7.018 19.010 1.00 86.06 95 ASP A CA 1
ATOM 725 C C . ASP A 1 95 ? 1.010 7.372 20.488 1.00 86.06 95 ASP A C 1
ATOM 727 O O . ASP A 1 95 ? 0.224 8.235 20.861 1.00 86.06 95 ASP A O 1
ATOM 731 N N . ARG A 1 96 ? 1.741 6.656 21.341 1.00 79.44 96 ARG A N 1
ATOM 732 C CA . ARG A 1 96 ? 1.644 6.792 22.801 1.00 79.44 96 ARG A CA 1
ATOM 733 C C . ARG A 1 96 ? 2.549 7.887 23.357 1.00 79.44 96 ARG A C 1
ATOM 735 O O . ARG A 1 96 ? 2.519 8.131 24.557 1.00 79.44 96 ARG A O 1
ATOM 742 N N . PHE A 1 97 ? 3.388 8.483 22.510 1.00 77.69 97 PHE A N 1
ATOM 743 C CA . PHE A 1 97 ? 4.407 9.456 22.902 1.00 77.69 97 PHE A CA 1
ATOM 744 C C . PHE A 1 97 ? 4.117 10.871 22.390 1.00 77.69 97 PHE A C 1
ATOM 746 O O . PHE A 1 97 ? 4.917 11.776 22.618 1.00 77.69 97 PHE A O 1
ATOM 753 N N . LYS A 1 98 ? 3.000 11.062 21.685 1.00 74.88 98 LYS A N 1
ATOM 754 C CA . LYS A 1 98 ? 2.519 12.353 21.182 1.00 74.88 98 LYS A CA 1
ATOM 755 C C . LYS A 1 98 ? 1.195 12.716 21.850 1.00 74.88 98 LYS A C 1
ATOM 757 O O . LYS A 1 98 ? 0.658 11.900 22.597 1.00 74.88 98 LYS A O 1
ATOM 762 N N . ASP A 1 99 ? 0.718 13.935 21.593 1.00 74.81 99 ASP A N 1
ATOM 763 C CA . ASP A 1 99 ? -0.565 14.443 22.091 1.00 74.81 99 ASP A CA 1
ATOM 764 C C . ASP A 1 99 ? -1.692 13.413 21.942 1.00 74.81 99 ASP A C 1
ATOM 766 O O . ASP A 1 99 ? -1.669 12.562 21.039 1.00 74.81 99 ASP A O 1
ATOM 770 N N . GLU A 1 100 ? -2.678 13.511 22.837 1.00 68.19 100 GLU A N 1
ATOM 771 C CA . GLU A 1 100 ? -3.880 12.684 22.805 1.00 68.19 100 GLU A CA 1
ATOM 772 C C . GLU A 1 100 ? -4.453 12.693 21.373 1.00 68.19 100 GLU A C 1
ATOM 774 O O . GLU A 1 100 ? -4.674 13.745 20.781 1.00 68.19 100 GLU A O 1
ATOM 779 N N . ASP A 1 101 ? -4.604 11.496 20.799 1.00 76.19 101 ASP A N 1
ATOM 780 C CA . ASP A 1 101 ? -5.168 11.210 19.468 1.00 76.19 101 ASP A CA 1
ATOM 781 C C . ASP A 1 101 ? -4.239 11.267 18.241 1.00 76.19 101 ASP A C 1
ATOM 783 O O . ASP A 1 101 ? -4.705 11.077 17.112 1.00 76.19 101 ASP A O 1
ATOM 787 N N . TRP A 1 102 ? -2.916 11.396 18.401 1.00 88.75 102 TRP A N 1
ATOM 788 C CA . TRP A 1 102 ? -2.025 11.224 17.244 1.00 88.75 102 TRP A CA 1
ATOM 789 C C . TRP A 1 102 ? -2.026 9.776 16.721 1.00 88.75 102 TRP A C 1
ATOM 791 O O . TRP A 1 102 ? -1.661 8.833 17.428 1.00 88.75 102 TRP A O 1
ATOM 801 N N . ILE A 1 103 ? -2.350 9.593 15.434 1.00 93.75 103 ILE A N 1
ATOM 802 C CA . ILE A 1 103 ? -2.278 8.295 14.748 1.00 93.75 103 ILE A CA 1
ATOM 803 C C . ILE A 1 103 ? -1.093 8.267 13.780 1.00 93.75 103 ILE A C 1
ATOM 805 O O . ILE A 1 103 ? -1.060 8.975 12.770 1.00 93.75 103 ILE A O 1
ATOM 809 N N . SER A 1 104 ? -0.137 7.384 14.058 1.00 93.94 104 SER A N 1
ATOM 810 C CA . SER A 1 104 ? 0.946 7.038 13.139 1.00 93.94 104 SER A CA 1
ATOM 811 C C . SER A 1 104 ? 0.464 5.973 12.161 1.00 93.94 104 SER A C 1
ATOM 813 O O . SER A 1 104 ? -0.204 5.012 12.536 1.00 93.94 104 SER A O 1
ATOM 815 N N . SER A 1 105 ? 0.768 6.144 10.881 1.00 94.88 105 SER A N 1
ATOM 816 C CA . SER A 1 105 ? 0.274 5.252 9.835 1.00 94.88 105 SER A CA 1
ATOM 817 C C . SER A 1 105 ? 1.214 5.227 8.643 1.00 94.88 105 SER A C 1
ATOM 819 O O . SER A 1 105 ? 2.052 6.114 8.485 1.00 94.88 105 SER A O 1
ATOM 821 N N . GLY A 1 106 ? 1.076 4.202 7.816 1.00 95.31 106 GLY A N 1
ATOM 822 C CA . GLY A 1 106 ? 1.843 4.069 6.592 1.00 95.31 106 GLY A CA 1
ATOM 823 C C . GLY A 1 106 ? 1.297 2.951 5.728 1.00 95.31 106 GLY A C 1
ATOM 824 O O . GLY A 1 106 ? 0.533 2.098 6.188 1.00 95.31 106 GLY A O 1
ATOM 825 N N . TYR A 1 107 ? 1.698 2.956 4.466 1.00 97.19 107 TYR A N 1
ATOM 826 C CA . TYR A 1 107 ? 1.340 1.904 3.535 1.00 97.19 107 TYR A CA 1
ATOM 827 C C . TYR A 1 107 ? 2.466 1.646 2.533 1.00 97.19 107 TYR A C 1
ATOM 829 O O . TYR A 1 107 ? 3.398 2.433 2.374 1.00 97.19 107 TYR A O 1
ATOM 837 N N . VAL A 1 108 ? 2.381 0.509 1.857 1.00 97.50 108 VAL A N 1
ATOM 838 C CA . VAL A 1 108 ? 3.230 0.145 0.728 1.00 97.50 108 VAL A CA 1
ATOM 839 C C . VAL A 1 108 ? 2.363 -0.512 -0.332 1.00 97.50 108 VAL A C 1
ATOM 841 O O . VAL A 1 108 ? 1.441 -1.259 -0.002 1.00 97.50 108 VAL A O 1
ATOM 844 N N . ARG A 1 109 ? 2.654 -0.230 -1.599 1.00 97.81 109 ARG A N 1
ATOM 845 C CA . ARG A 1 109 ? 2.055 -0.922 -2.746 1.00 97.81 109 ARG A CA 1
ATOM 846 C C . ARG A 1 109 ? 3.134 -1.699 -3.476 1.00 97.81 109 ARG A C 1
ATOM 848 O O . ARG A 1 109 ? 4.251 -1.205 -3.617 1.00 97.81 109 ARG A O 1
ATOM 855 N N . ILE A 1 110 ? 2.807 -2.908 -3.898 1.00 98.19 110 ILE A N 1
ATOM 856 C CA . ILE A 1 110 ? 3.715 -3.844 -4.544 1.00 98.19 110 ILE A CA 1
ATOM 857 C C . ILE A 1 110 ? 2.991 -4.450 -5.737 1.00 98.19 110 ILE A C 1
ATOM 859 O O . ILE A 1 110 ? 1.880 -4.953 -5.593 1.00 98.19 110 ILE A O 1
ATOM 863 N N . TRP A 1 111 ? 3.620 -4.441 -6.904 1.00 98.12 111 TRP A N 1
ATOM 864 C CA . TRP A 1 111 ? 3.089 -5.128 -8.077 1.00 98.12 111 TRP A CA 1
ATOM 865 C C . TRP A 1 111 ? 4.200 -5.722 -8.920 1.00 98.12 111 TRP A C 1
ATOM 867 O O . TRP A 1 111 ? 5.373 -5.359 -8.801 1.00 98.12 111 TRP A O 1
ATOM 877 N N . TYR A 1 112 ? 3.809 -6.665 -9.766 1.00 97.69 112 TYR A N 1
ATOM 878 C CA . TYR A 1 112 ? 4.692 -7.267 -10.744 1.00 97.69 112 TYR A CA 1
ATOM 879 C C . TYR A 1 112 ? 4.499 -6.584 -12.095 1.00 97.69 112 TYR A C 1
ATOM 881 O O . TYR A 1 112 ? 3.401 -6.564 -12.646 1.00 97.69 112 TYR A O 1
ATOM 889 N N . SER A 1 113 ? 5.585 -6.049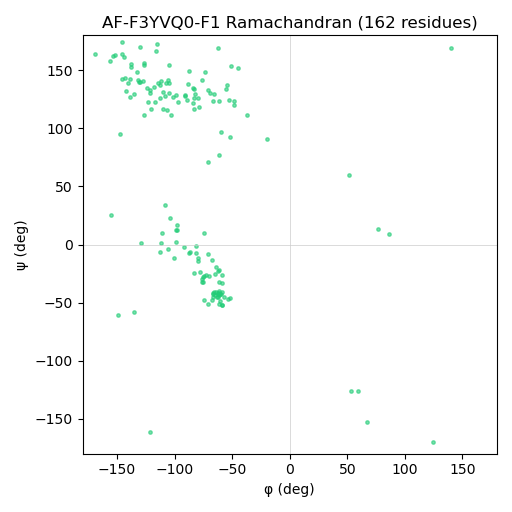 -12.637 1.00 96.88 113 SER A N 1
ATOM 890 C CA . SER A 1 113 ? 5.674 -5.623 -14.024 1.00 96.88 113 SER A CA 1
ATOM 891 C C . SER A 1 113 ? 6.182 -6.797 -14.867 1.00 96.88 113 SER A C 1
ATOM 893 O O . SER A 1 113 ? 7.250 -7.335 -14.558 1.00 96.88 113 SER A O 1
ATOM 895 N N . PRO A 1 114 ? 5.493 -7.172 -15.961 1.00 96.44 114 PRO A N 1
ATOM 896 C CA . PRO A 1 114 ? 5.995 -8.183 -16.890 1.00 96.44 114 PRO A CA 1
ATOM 897 C C . PRO A 1 114 ? 7.185 -7.676 -17.719 1.00 96.44 114 PRO A C 1
ATOM 899 O O . PRO A 1 114 ? 7.801 -8.447 -18.448 1.00 96.44 114 PRO A O 1
ATOM 902 N N . LYS A 1 115 ? 7.508 -6.379 -17.642 1.00 97.12 115 LYS A N 1
ATOM 903 C CA . LYS A 1 115 ? 8.697 -5.807 -18.269 1.00 97.12 115 LYS A CA 1
ATOM 904 C C . LYS A 1 115 ? 9.934 -6.174 -17.454 1.00 97.12 115 LYS A C 1
ATOM 906 O O . LYS A 1 115 ? 9.931 -6.098 -16.219 1.00 97.12 115 LYS A O 1
ATOM 911 N N . ASN A 1 116 ? 11.030 -6.470 -18.148 1.00 96.50 116 ASN A N 1
ATOM 912 C CA . ASN A 1 116 ? 12.312 -6.663 -17.479 1.00 96.50 116 ASN A CA 1
ATOM 913 C C . ASN A 1 116 ? 12.756 -5.376 -16.759 1.00 96.50 116 ASN A C 1
ATOM 915 O O . ASN A 1 116 ? 12.186 -4.297 -16.949 1.00 96.50 116 ASN A O 1
ATOM 919 N N . PHE A 1 117 ? 13.793 -5.486 -15.933 1.00 95.12 117 PHE A N 1
ATOM 920 C CA . PHE A 1 117 ? 14.256 -4.388 -15.085 1.00 95.12 117 PHE A CA 1
ATOM 921 C C . PHE A 1 117 ? 14.548 -3.090 -15.857 1.00 95.12 117 PHE A C 1
ATOM 923 O O . PHE A 1 117 ? 14.094 -2.017 -15.463 1.00 95.12 117 PHE A O 1
ATOM 930 N N . VAL A 1 118 ? 15.264 -3.180 -16.984 1.00 94.56 118 VAL A N 1
ATOM 931 C CA . VAL A 1 118 ? 15.662 -2.009 -17.787 1.00 94.56 118 VAL A CA 1
ATOM 932 C C . VAL A 1 118 ? 14.442 -1.340 -18.416 1.00 94.56 118 VAL A C 1
ATOM 934 O O . VAL A 1 118 ? 14.324 -0.118 -18.396 1.00 94.56 118 VAL A O 1
ATOM 937 N N . GLN A 1 119 ? 13.515 -2.141 -18.939 1.00 96.25 119 GLN A N 1
ATOM 938 C CA . GLN A 1 119 ? 12.264 -1.650 -19.511 1.00 96.25 119 GLN A CA 1
ATOM 939 C C . GLN A 1 119 ? 11.373 -0.998 -18.449 1.00 96.25 119 GLN A C 1
ATOM 941 O O . GLN A 1 119 ? 10.842 0.078 -18.694 1.00 96.25 119 GLN A O 1
ATOM 946 N N . THR A 1 120 ? 11.249 -1.614 -17.268 1.00 96.31 120 THR A N 1
ATOM 947 C CA . THR A 1 120 ? 10.491 -1.051 -16.142 1.00 96.31 120 THR A CA 1
ATOM 948 C C . THR A 1 120 ? 11.104 0.271 -15.691 1.00 96.31 120 THR A C 1
ATOM 950 O O . THR A 1 120 ? 10.383 1.244 -15.531 1.00 96.31 120 THR A O 1
ATOM 953 N N . MET A 1 121 ? 12.432 0.358 -15.558 1.00 93.69 121 MET A N 1
ATOM 954 C CA . MET A 1 121 ? 13.123 1.609 -15.219 1.00 93.69 121 MET A CA 1
ATOM 955 C C . MET A 1 121 ? 12.855 2.724 -16.246 1.00 93.69 121 MET A C 1
ATOM 957 O O . MET A 1 121 ? 12.752 3.889 -15.867 1.00 93.69 121 MET A O 1
ATOM 961 N N . GLY A 1 122 ? 12.684 2.370 -17.525 1.00 94.25 122 GLY A N 1
ATOM 962 C CA . GLY A 1 122 ? 12.290 3.294 -18.591 1.00 94.25 122 GLY A CA 1
ATOM 963 C C . GLY A 1 122 ? 10.897 3.916 -18.424 1.00 94.25 122 GLY A C 1
ATOM 964 O O . GLY A 1 122 ? 10.651 4.975 -18.992 1.00 94.25 122 GLY A O 1
ATOM 965 N N . ASP A 1 123 ? 10.011 3.327 -17.615 1.00 93.94 123 ASP A N 1
ATOM 966 C CA . ASP A 1 123 ? 8.710 3.926 -17.273 1.00 93.94 123 ASP A CA 1
ATOM 967 C C . ASP A 1 123 ? 8.834 5.002 -16.171 1.00 93.94 123 ASP A C 1
ATOM 969 O O . ASP A 1 123 ? 7.901 5.767 -15.933 1.00 93.94 123 ASP A O 1
ATOM 973 N N . PHE A 1 124 ? 9.993 5.094 -15.507 1.00 93.06 124 PHE A N 1
ATOM 974 C CA . PHE A 1 124 ? 10.264 6.016 -14.39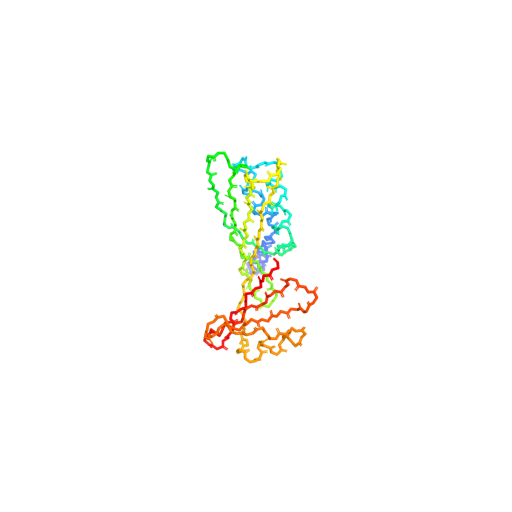9 1.00 93.06 124 PHE A CA 1
ATOM 975 C C . PHE A 1 124 ? 11.213 7.157 -14.799 1.00 93.06 124 PHE A C 1
ATOM 977 O O . PHE A 1 124 ? 11.996 7.630 -13.978 1.00 93.06 124 PHE A O 1
ATOM 984 N N . THR A 1 125 ? 11.157 7.638 -16.045 1.00 91.19 125 THR A N 1
ATOM 985 C CA . THR A 1 125 ? 12.068 8.688 -16.554 1.00 91.19 125 THR A CA 1
ATOM 986 C C . THR A 1 125 ? 11.965 10.025 -15.821 1.00 91.19 125 THR A C 1
ATOM 988 O O . THR A 1 125 ? 12.909 10.806 -15.844 1.00 91.19 125 THR A O 1
ATOM 991 N N . GLU A 1 126 ? 10.834 10.306 -15.172 1.00 91.00 126 GLU A N 1
ATOM 992 C CA . GLU A 1 126 ? 10.653 11.503 -14.336 1.00 91.00 126 GLU A CA 1
ATOM 993 C C . GLU A 1 126 ? 11.241 11.358 -12.917 1.00 91.00 126 GLU A C 1
ATOM 995 O O . GLU A 1 126 ? 11.176 12.291 -12.116 1.00 91.00 126 GLU A O 1
ATOM 1000 N N . PHE A 1 127 ? 11.805 10.192 -12.588 1.00 94.00 127 PHE A N 1
ATOM 1001 C CA . PHE A 1 127 ? 12.391 9.890 -11.288 1.00 94.00 127 PHE A CA 1
ATOM 1002 C C . PHE A 1 127 ? 13.914 9.875 -11.369 1.00 94.00 127 PHE A C 1
ATOM 1004 O O . PHE A 1 127 ? 14.517 9.364 -12.313 1.00 94.00 127 PHE A O 1
ATOM 1011 N N . LYS A 1 128 ? 14.558 10.388 -10.323 1.00 94.31 128 LYS A N 1
ATOM 1012 C CA . LYS A 1 128 ? 16.006 10.312 -10.161 1.00 94.31 128 LYS A CA 1
ATOM 1013 C C . LYS A 1 128 ? 16.409 8.981 -9.556 1.00 94.31 128 LYS A C 1
ATOM 1015 O O . LYS A 1 128 ? 15.863 8.562 -8.535 1.00 94.31 128 LYS A O 1
ATOM 1020 N N . TYR A 1 129 ? 17.425 8.367 -10.148 1.00 94.69 129 TYR A N 1
ATOM 1021 C CA . TYR A 1 129 ? 18.147 7.261 -9.535 1.00 94.69 129 TYR A CA 1
ATOM 1022 C C . TYR A 1 129 ? 18.808 7.723 -8.229 1.00 94.69 129 TYR A C 1
ATOM 1024 O O . TYR A 1 129 ? 19.585 8.677 -8.221 1.00 94.69 129 TYR A O 1
ATOM 1032 N N . MET A 1 130 ? 18.494 7.039 -7.131 1.00 94.44 130 MET A N 1
ATOM 1033 C CA . MET A 1 130 ? 19.011 7.329 -5.788 1.00 94.44 130 MET A CA 1
ATOM 1034 C C . MET A 1 130 ? 20.152 6.397 -5.376 1.00 94.44 130 MET A C 1
ATOM 1036 O O . MET A 1 130 ? 20.802 6.638 -4.360 1.00 94.44 130 MET A O 1
ATOM 1040 N N . GLY A 1 131 ? 20.378 5.320 -6.127 1.00 94.69 131 GLY A N 1
ATOM 1041 C CA . GLY A 1 131 ? 21.305 4.259 -5.760 1.00 94.69 131 GLY A CA 1
ATOM 1042 C C . GLY A 1 131 ? 20.644 2.886 -5.740 1.00 94.69 131 GLY A C 1
ATOM 1043 O O . GLY A 1 131 ? 19.489 2.701 -6.131 1.00 94.69 131 GLY A O 1
ATOM 1044 N N . THR A 1 132 ? 21.393 1.931 -5.209 1.00 96.50 132 THR A N 1
ATOM 1045 C CA . THR A 1 132 ? 20.952 0.559 -4.971 1.00 96.50 132 THR A CA 1
ATOM 1046 C C . THR A 1 132 ? 20.888 0.330 -3.466 1.00 96.50 132 THR A C 1
ATOM 1048 O O . THR A 1 132 ? 21.792 0.749 -2.748 1.00 96.50 132 THR A O 1
ATOM 1051 N N . LEU A 1 133 ? 19.843 -0.339 -2.969 1.00 93.62 133 LEU A N 1
ATOM 1052 C CA . LEU A 1 133 ? 19.684 -0.603 -1.534 1.00 93.62 133 LEU A CA 1
ATOM 1053 C C . LEU A 1 133 ? 20.833 -1.460 -0.972 1.00 93.62 133 LEU A C 1
ATOM 1055 O O . LEU A 1 133 ? 21.334 -1.200 0.116 1.00 93.62 133 LEU A O 1
ATOM 1059 N N . SER A 1 134 ? 21.251 -2.484 -1.720 1.00 95.25 134 SER A N 1
ATOM 1060 C CA . SER A 1 134 ? 22.431 -3.299 -1.407 1.00 95.25 134 SER A CA 1
ATOM 1061 C C . SER A 1 134 ? 23.086 -3.828 -2.680 1.00 95.25 134 SER A C 1
ATOM 1063 O O . SER A 1 134 ? 24.226 -3.476 -2.969 1.00 95.25 134 SER A O 1
ATOM 1065 N N . LYS A 1 135 ? 22.354 -4.627 -3.469 1.00 94.06 135 LYS A N 1
ATOM 1066 C CA . LYS A 1 135 ? 22.880 -5.236 -4.699 1.00 94.06 135 LYS A CA 1
ATOM 1067 C C . LYS A 1 135 ? 21.929 -5.140 -5.892 1.00 94.06 135 LYS A C 1
ATOM 1069 O O . LYS A 1 135 ? 22.292 -4.548 -6.899 1.00 94.06 135 LYS A O 1
ATOM 1074 N N . ASP A 1 136 ? 20.718 -5.675 -5.754 1.00 95.06 136 ASP A N 1
ATOM 1075 C CA . ASP A 1 136 ? 19.829 -5.877 -6.910 1.00 95.06 136 ASP A CA 1
ATOM 1076 C C . ASP A 1 136 ? 18.577 -4.982 -6.889 1.00 95.06 136 ASP A C 1
ATOM 1078 O O . ASP A 1 136 ? 17.820 -4.957 -7.852 1.00 95.06 136 ASP A O 1
ATOM 1082 N N . ILE A 1 137 ? 18.347 -4.226 -5.809 1.00 97.69 137 ILE A N 1
ATOM 1083 C CA . ILE A 1 137 ? 17.165 -3.364 -5.662 1.00 97.69 137 ILE A CA 1
ATOM 1084 C C . ILE A 1 137 ? 17.555 -1.913 -5.917 1.00 97.69 137 ILE A C 1
ATOM 1086 O O . ILE A 1 137 ? 18.262 -1.314 -5.103 1.00 97.69 137 ILE A O 1
ATOM 1090 N N . VAL A 1 138 ? 17.068 -1.341 -7.015 1.00 97.38 138 VAL A N 1
ATOM 1091 C CA . VAL A 1 138 ? 17.303 0.061 -7.379 1.00 97.38 138 VAL A CA 1
ATOM 1092 C C . VAL A 1 138 ? 16.247 0.967 -6.770 1.00 97.38 138 VAL A C 1
ATOM 1094 O O . VAL A 1 138 ? 15.066 0.638 -6.765 1.00 97.38 138 VAL A O 1
ATOM 1097 N N . MET A 1 139 ? 16.678 2.120 -6.266 1.00 96.69 139 MET A N 1
ATOM 1098 C CA . MET A 1 139 ? 15.817 3.145 -5.688 1.00 96.69 139 MET A CA 1
ATOM 1099 C C . MET A 1 139 ? 15.672 4.321 -6.652 1.00 96.69 139 MET A C 1
ATOM 1101 O O . MET A 1 139 ? 16.667 4.871 -7.126 1.00 96.69 139 MET A O 1
ATOM 1105 N N . MET A 1 140 ? 14.434 4.741 -6.888 1.00 95.81 140 MET A N 1
ATOM 1106 C CA . MET A 1 140 ? 14.077 5.884 -7.725 1.00 95.81 140 MET A CA 1
ATOM 1107 C C . MET A 1 140 ? 13.229 6.858 -6.900 1.00 95.81 140 MET A C 1
ATOM 1109 O O . MET A 1 140 ? 12.309 6.429 -6.206 1.00 95.81 140 MET A O 1
ATOM 1113 N N . LYS A 1 141 ? 13.512 8.162 -6.955 1.00 94.38 141 LYS A N 1
ATOM 1114 C CA . LYS A 1 141 ? 12.783 9.193 -6.195 1.00 94.38 141 LYS A CA 1
ATOM 1115 C C . LYS A 1 141 ? 12.376 10.360 -7.089 1.00 94.38 141 LYS A C 1
ATOM 1117 O O . LYS A 1 141 ? 13.149 10.792 -7.940 1.00 94.38 141 LYS A O 1
ATOM 1122 N N . LYS A 1 142 ? 11.180 10.904 -6.866 1.00 90.94 142 LYS A N 1
ATOM 1123 C CA . LYS A 1 142 ? 10.746 12.160 -7.493 1.00 90.94 142 LYS A CA 1
ATOM 1124 C C . LYS A 1 142 ? 11.314 13.340 -6.707 1.00 90.94 142 LYS A C 1
ATOM 1126 O O . LYS A 1 142 ? 11.184 13.357 -5.488 1.00 90.94 142 LYS A O 1
ATOM 1131 N N . GLU A 1 143 ? 11.950 14.302 -7.375 1.00 83.62 143 GLU A N 1
ATOM 1132 C CA . GLU A 1 143 ? 12.666 15.407 -6.704 1.00 83.62 143 GLU A CA 1
ATOM 1133 C C . GLU A 1 143 ? 11.814 16.141 -5.668 1.00 83.62 143 GLU A C 1
ATOM 1135 O O . GLU A 1 143 ? 12.243 16.319 -4.528 1.00 83.62 143 GLU A O 1
ATOM 1140 N N . ASP A 1 144 ? 10.582 16.462 -6.054 1.00 83.25 144 ASP A N 1
ATOM 1141 C CA . ASP A 1 144 ? 9.688 17.322 -5.281 1.00 83.25 144 ASP A CA 1
ATOM 1142 C C . ASP A 1 144 ? 8.680 16.539 -4.429 1.00 83.25 144 ASP A C 1
ATOM 1144 O O . ASP A 1 144 ? 7.704 17.103 -3.937 1.00 83.25 144 ASP A O 1
ATOM 1148 N N . ALA A 1 145 ? 8.869 15.225 -4.263 1.00 79.94 145 ALA A N 1
ATOM 1149 C CA . ALA A 1 145 ? 7.959 14.401 -3.477 1.00 79.94 145 ALA A CA 1
ATOM 1150 C C . ALA A 1 145 ? 8.695 13.402 -2.577 1.00 79.94 145 ALA A C 1
ATOM 1152 O O . ALA A 1 145 ? 9.802 12.941 -2.859 1.00 79.94 145 ALA A O 1
ATOM 1153 N N . SER A 1 146 ? 8.022 12.990 -1.504 1.00 84.44 146 SER A N 1
ATOM 1154 C CA . SER A 1 146 ? 8.445 11.866 -0.653 1.00 84.44 146 SER A CA 1
ATOM 1155 C C . SER A 1 146 ? 8.201 10.495 -1.301 1.00 84.44 146 SER A C 1
ATOM 1157 O O . SER A 1 146 ? 8.358 9.466 -0.654 1.00 84.44 146 SER A O 1
ATOM 1159 N N . LEU A 1 147 ? 7.848 10.477 -2.588 1.00 90.94 147 LEU A N 1
ATOM 1160 C CA . LEU A 1 147 ? 7.553 9.277 -3.354 1.00 90.94 147 LEU A CA 1
ATOM 1161 C C . LEU A 1 147 ? 8.843 8.564 -3.781 1.00 90.94 147 LEU A C 1
ATOM 1163 O O . LEU A 1 147 ? 9.645 9.105 -4.552 1.00 90.94 147 LEU A O 1
ATOM 1167 N N . ILE A 1 148 ? 8.999 7.330 -3.304 1.00 94.69 148 ILE A N 1
ATOM 1168 C CA . ILE A 1 148 ? 10.121 6.441 -3.608 1.00 94.69 148 ILE A CA 1
ATOM 1169 C C . ILE A 1 148 ? 9.589 5.151 -4.236 1.00 94.69 148 ILE A C 1
ATOM 1171 O O . ILE A 1 148 ? 8.669 4.516 -3.713 1.00 94.69 148 ILE A O 1
ATOM 1175 N N . PHE A 1 149 ? 10.214 4.741 -5.336 1.00 96.75 149 PHE A N 1
ATOM 1176 C CA . PHE A 1 149 ? 10.038 3.427 -5.940 1.00 96.75 149 PHE A CA 1
ATOM 1177 C C . PHE A 1 149 ? 11.282 2.577 -5.703 1.00 96.75 149 PHE A C 1
ATOM 1179 O O . PHE A 1 149 ? 12.409 3.055 -5.838 1.00 96.75 149 PHE A O 1
ATOM 1186 N N . TYR A 1 150 ? 11.070 1.305 -5.390 1.00 97.62 150 TYR A N 1
ATOM 1187 C CA . TYR A 1 150 ? 12.104 0.283 -5.361 1.00 97.62 150 TYR A CA 1
ATOM 1188 C C . TYR A 1 150 ? 11.818 -0.714 -6.479 1.00 97.62 150 TYR A C 1
ATOM 1190 O O . TYR A 1 150 ? 10.716 -1.255 -6.562 1.00 97.62 150 TYR A O 1
ATOM 1198 N N . LEU A 1 151 ? 12.806 -0.940 -7.335 1.00 98.00 151 LEU A N 1
ATOM 1199 C CA . LEU A 1 151 ? 12.725 -1.829 -8.485 1.00 98.00 151 LEU A CA 1
ATOM 1200 C C . LEU A 1 151 ? 13.605 -3.046 -8.212 1.00 98.00 151 LEU A C 1
ATOM 1202 O O . LEU A 1 151 ? 14.817 -2.905 -8.053 1.00 98.00 151 LEU A O 1
ATOM 1206 N N . MET A 1 152 ? 12.996 -4.227 -8.141 1.00 98.25 152 MET A N 1
ATOM 1207 C CA . MET A 1 152 ? 13.673 -5.493 -7.863 1.00 98.25 152 MET A CA 1
ATOM 1208 C C . MET A 1 152 ? 13.462 -6.457 -9.040 1.00 98.25 152 MET A C 1
ATOM 1210 O O . MET A 1 152 ? 12.318 -6.835 -9.302 1.00 98.25 152 MET A O 1
ATOM 1214 N N . PRO A 1 153 ? 14.520 -6.881 -9.753 1.00 97.31 153 PRO A N 1
ATOM 1215 C CA . PRO A 1 153 ? 14.415 -7.917 -10.778 1.00 97.31 153 PRO A CA 1
ATOM 1216 C C . PRO A 1 153 ? 13.783 -9.201 -10.222 1.00 97.31 153 PRO A C 1
ATOM 1218 O O . PRO A 1 153 ? 14.123 -9.634 -9.120 1.00 97.31 153 PRO A O 1
ATOM 1221 N N . ALA A 1 154 ? 12.876 -9.820 -10.980 1.00 96.75 154 ALA A N 1
ATOM 1222 C CA . ALA A 1 154 ? 12.182 -11.042 -10.579 1.00 96.75 154 ALA A CA 1
ATOM 1223 C C . ALA A 1 154 ? 11.869 -11.928 -11.795 1.00 96.75 154 ALA A C 1
ATOM 1225 O O . ALA A 1 154 ? 10.857 -11.746 -12.477 1.00 96.75 154 ALA A O 1
ATOM 1226 N N . GLY A 1 155 ? 12.750 -12.899 -12.061 1.00 95.44 155 GLY A N 1
ATOM 1227 C CA . GLY A 1 155 ? 12.679 -13.719 -13.274 1.00 95.44 155 GLY A CA 1
ATOM 1228 C C . GLY A 1 155 ? 12.777 -12.838 -14.519 1.00 95.44 155 GLY A C 1
ATOM 1229 O O . GLY A 1 155 ? 13.688 -12.018 -14.621 1.00 95.44 155 GLY A O 1
ATOM 1230 N N . ASP A 1 156 ? 11.803 -12.964 -15.418 1.00 96.12 156 ASP A N 1
ATOM 1231 C CA . ASP A 1 156 ? 11.728 -12.160 -16.645 1.00 96.12 156 ASP A CA 1
ATOM 1232 C C . ASP A 1 156 ? 11.130 -10.757 -16.431 1.00 96.12 156 ASP A C 1
ATOM 1234 O O . ASP A 1 156 ? 11.156 -9.925 -17.340 1.00 96.12 156 ASP A O 1
ATOM 1238 N N . GLY A 1 157 ? 10.610 -10.473 -15.232 1.00 97.31 157 GLY A N 1
ATOM 1239 C CA . GLY A 1 157 ? 9.942 -9.213 -14.912 1.00 97.31 157 GLY A CA 1
ATOM 1240 C C . GLY A 1 157 ? 10.584 -8.450 -13.760 1.00 97.31 157 GLY A C 1
ATOM 1241 O O . GLY A 1 157 ? 11.738 -8.673 -13.383 1.00 97.31 157 GLY A O 1
ATOM 1242 N N . THR A 1 158 ? 9.816 -7.523 -13.194 1.00 98.06 158 THR A N 1
ATOM 1243 C CA . THR A 1 158 ? 10.279 -6.616 -12.137 1.00 98.06 158 THR A CA 1
ATOM 1244 C C . THR A 1 158 ? 9.209 -6.465 -11.070 1.00 98.06 158 THR A C 1
ATOM 1246 O O . THR A 1 158 ? 8.079 -6.093 -11.370 1.00 98.06 158 THR A O 1
ATOM 1249 N N . ILE A 1 159 ? 9.565 -6.699 -9.811 1.00 98.25 159 ILE A N 1
ATOM 1250 C CA . ILE A 1 159 ? 8.735 -6.287 -8.682 1.00 98.25 159 ILE A CA 1
ATOM 1251 C C . ILE A 1 159 ? 8.970 -4.801 -8.444 1.00 98.25 159 ILE A C 1
ATOM 1253 O O . ILE A 1 159 ? 10.107 -4.358 -8.260 1.00 98.25 159 ILE A O 1
ATOM 1257 N N . VAL A 1 160 ? 7.883 -4.043 -8.430 1.00 97.94 160 VAL A N 1
ATOM 1258 C CA . VAL A 1 160 ? 7.891 -2.620 -8.125 1.00 97.94 160 VAL A CA 1
ATOM 1259 C C . VAL A 1 160 ? 7.264 -2.419 -6.759 1.00 97.94 160 VAL A C 1
ATOM 1261 O O . VAL A 1 160 ? 6.164 -2.894 -6.495 1.00 97.94 160 VAL A O 1
ATOM 1264 N N . ILE A 1 161 ? 7.973 -1.712 -5.886 1.00 97.94 161 ILE A N 1
ATOM 1265 C CA . ILE A 1 161 ? 7.516 -1.360 -4.544 1.00 97.94 161 ILE A CA 1
ATOM 1266 C C . ILE A 1 161 ? 7.421 0.156 -4.480 1.00 97.94 161 ILE A C 1
ATOM 1268 O O . ILE A 1 161 ? 8.411 0.850 -4.688 1.00 97.94 161 ILE A O 1
ATOM 1272 N N . LYS A 1 162 ? 6.246 0.677 -4.154 1.00 96.25 162 LYS A N 1
ATOM 1273 C CA . LYS A 1 162 ? 5.974 2.107 -4.037 1.00 96.25 162 LYS A CA 1
ATOM 1274 C C . LYS A 1 162 ? 5.747 2.493 -2.579 1.00 96.25 162 LYS A C 1
ATOM 1276 O O . LYS A 1 162 ? 4.944 1.855 -1.891 1.00 96.25 162 LYS A O 1
ATOM 1281 N N . ARG A 1 163 ? 6.423 3.553 -2.129 1.00 93.81 163 ARG A N 1
ATOM 1282 C CA . ARG A 1 163 ? 6.262 4.167 -0.801 1.00 93.81 163 ARG A CA 1
ATOM 1283 C C . ARG A 1 163 ? 6.093 5.680 -0.908 1.00 93.81 163 ARG A C 1
ATOM 1285 O O . ARG A 1 163 ? 6.788 6.310 -1.702 1.00 93.81 163 ARG A O 1
ATOM 1292 N N . GLU A 1 164 ? 5.193 6.226 -0.094 1.00 85.88 164 GLU A N 1
ATOM 1293 C CA . GLU A 1 164 ? 4.873 7.658 0.035 1.00 85.88 164 GLU A CA 1
ATOM 1294 C C . GLU A 1 164 ? 4.784 8.059 1.508 1.00 85.88 164 GLU A C 1
ATOM 1296 O O . GLU A 1 164 ? 4.353 7.201 2.317 1.00 85.88 164 GLU A O 1
#

pLDDT: mean 88.33, std 15.62, range [45.56, 98.5]

Secondary structure (DSSP, 8-state):
--SSHHHHHHHHTTTT-------S-HHHHHHHHTT--THHHHHHHHHHHHHHTTS-EEEEEEE-SSSGGGS-EEEEEEEEETTEEEEEEEEEEE-SSSSTT-EEEEEEEEEEESS-HHHHHHTTTTSEEEEESSSS-EEEE-TTSS-EEEEEEETTEEEEEEE-

Organism: NCBI:txid690850

Mean predicted aligned error: 8.05 Å

Solvent-accessible surface area (backbone atoms only — not comparable to full-atom values): 9241 Å² total; per-residue (Å²): 145,87,80,71,72,68,68,57,58,61,60,62,69,68,70,71,74,69,75,74,65,58,71,67,61,51,60,36,51,56,40,47,78,63,66,27,44,65,68,52,36,55,50,43,38,52,53,50,41,68,73,47,63,94,38,52,64,52,66,56,69,51,69,46,87,77,61,34,48,68,31,54,38,37,35,43,30,45,36,54,51,98,88,45,62,30,44,34,42,38,40,38,25,52,42,89,88,55,62,93,81,41,67,49,67,51,53,40,40,36,35,70,40,81,40,34,51,70,59,49,54,62,77,43,73,85,35,44,80,74,50,55,82,80,81,70,33,37,34,34,30,34,90,94,49,78,42,36,39,37,42,30,68,49,89,72,12,20,37,40,36,41,38,103

Nearest PDB structures (foldseek):
  1l3a-assembly1_C  TM=3.853E-01  e=2.604E+00  Solanum tuberosum

Radius of gyration: 21.51 Å; Cα contacts (8 Å, |Δi|>4): 293; chains: 1; bounding box: 65×49×54 Å